Protein 3LH0 (pdb70)

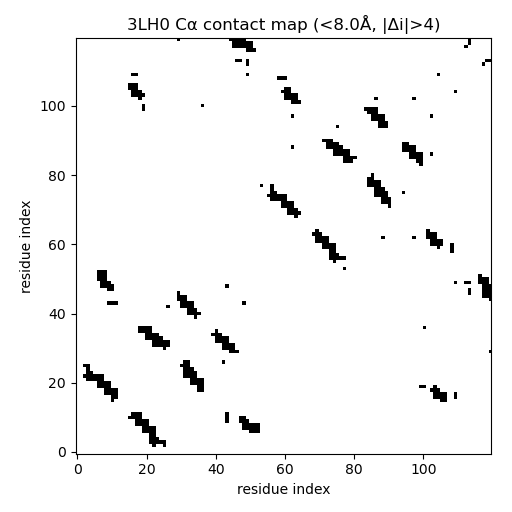Radius of gyration: 13.98 Å; Cα contacts (8 Å, |Δi|>4): 273; chains: 1; bounding box: 25×40×29 Å

CATH classification: 2.30.30.140 (+1 more: 2.30.30.30)

Sequence (120 aa):
NSFVGLRVVAKWSSNGYFYSGKITRDVGAGKYKLLFDDGYECDVLGKDILLCCDPIPLDTEVTALSEDEYFFSAGVVKGHRRKESGELYYSIEKEGQRKWYKRMMAVILSLEQGNRLREQYGLG

Organism: Homo sapiens (NCBI:txid9606)

Secondary structure (DSSP, 8-state):
---TT-EEEEE-TTT--EEEEEEEEEEETTEEEEEETTS-EEEEEGGGEE--SSPPTT-EEEEE-TTS-EEEEEEEEEEEETTEEEEEEEETTEEEEEEGGGEEB-HHHHHHTHHHHB--

Nearest PDB structures (foldseek):
  6my0-assembly2_B  TM=9.712E-01  e=1.715E-17  Homo sapiens
  4rg2-assembly1_B  TM=9.607E-01  e=1.629E-17  Homo sapiens
  5z78-assembly2_C  TM=9.741E-01  e=3.028E-17  Homo sapiens
  2mwo-assembly1_A  TM=9.123E-01  e=1.902E-17  Homo sapiens
  8u4u-assembly4_H  TM=9.576E-01  e=1.944E-16  Homo sapiens

GO terms:
  GO:0005515 protein binding (F, IPI)
  GO:0061649 ubiquitin-modified histone reader activity (F, IDA)
  GO:0035861 site of double-strand break (C, IDA)
  GO:0097680 double-strand break repair via classical nonhomologous end joining (P, IDA)
  GO:0140566 histone reader activity (F, IDA)
  GO:0003712 transcription coregulator activity (F, IMP)
  GO:0006974 DNA damage response (P, IDA)
  GO:0005634 nucleus (C, IDA)
  GO:0045830 positive regulation of isotype switching (P, IDA)
  GO:1990166 protein localization to site of double-strand break (P, IDA)
  GO:2000042 negative regulation of double-strand break repair via homologous recombination (P, IDA)
  GO:0051260 protein homooligomerization (P, IDA)
  GO:0006303 double-strand break repair via nonhomologous end joining (P, IDA)
  GO:0140005 histone H4K20me2 reader activity (F, IDA)
  GO:0005634 nucleus (C, EXP)
  GO:0005694 chromosome (C, EXP)
  GO:0045830 positive regulation of isotype switching (P, IMP)
  GO:0005654 nucleoplasm (C, IDA)
  GO:0005737 cytoplasm (C, IDA)
  GO:0002039 p53 binding (F, IPI)

B-factor: mean 28.02, std 11.78, range [9.35, 81.57]

Solvent-accessible surface area: 7448 Å² total

InterPro domains:
  IPR001357 BRCT domain [PS50172] (1724-1848)
  IPR001357 BRCT domain [PS50172] (1864-1964)
  IPR001357 BRCT domain [SM00292] (1661-1838)
  IPR001357 BRCT domain [SM00292] (1866-1954)
  IPR014722 Large ribosomal subunit protein uL2, domain 2 [G3DSA:2.30.30.30] (1539-1603)
  IPR015125 Tumour suppressor p53-binding protein-1, Tudor domain [PF09038] (1483-1604)
  IPR036420 BRCT domain superfamily [G3DSA:3.40.50.10190] (1724-1850)
  IPR036420 BRCT domain superfamily [G3DSA:3.40.50.10190] (1851-1969)
  IPR036420 BRCT domain superfamily [SSF52113] (1715-1865)
  IPR036420 BRCT domain superfamily [SSF52113] (1867-1971)
  IPR047249 TP53-binding protein 1-like, first BRCT domain [cd17745] (1728-1839)
  IPR047250 TP53-binding protein 1-like, second BRCT domain [cd17724] (1868-1954)
  IPR047252 TP53-binding protein 1-like [PTHR15321] (263-1972)

Foldseek 3Di:
DDQFQAWWWFADPPFLKTAIWTFHADPDDQKTWTQGPVGDIDIGGQLRIFRPVDDDAQAWWWFADPVGDIDIWGFHDWDDDPRFIKTWTHDPRDTDIDGRRGIIHHNVRSVVRRVVTTRD

Structure (mmCIF, N/CA/C/O backbone):
data_3LH0
#
_entry.id   3LH0
#
_cell.length_a   56.700
_cell.length_b   78.280
_cell.length_c   36.540
_cell.angle_alpha   90.00
_cell.angle_beta   122.18
_cell.angle_gamma   90.00
#
_symmetry.space_group_name_H-M   'C 1 2 1'
#
loop_
_entity.id
_entity.type
_entity.pdbx_description
1 polymer 'Tumor suppressor p53-binding protein 1'
2 polymer 'DIMETHYLATED p53 LYSINE 372 PEPTIDE'
3 non-polymer 'TRIETHYLENE GLYCOL'
4 non-polymer 'SULFATE ION'
5 water water
#
loop_
_atom_site.group_PDB
_atom_site.id
_atom_site.type_symbol
_atom_site.label_atom_id
_atom_site.label_alt_id
_atom_site.label_comp_id
_atom_site.label_asym_id
_atom_site.label_entity_id
_atom_site.label_seq_id
_atom_site.pdbx_PDB_ins_code
_atom_site.Cartn_x
_atom_site.Cartn_y
_atom_site.Cartn_z
_atom_site.occupancy
_atom_site.B_iso_or_equiv
_atom_site.auth_seq_id
_atom_site.auth_comp_id
_atom_site.auth_asym_id
_atom_site.auth_atom_id
_atom_site.pdbx_PDB_model_num
ATOM 1 N N . ASN A 1 6 ? 14.798 -16.640 26.228 1.00 56.43 1484 ASN A N 1
ATOM 2 C CA . ASN A 1 6 ? 13.516 -17.166 26.565 1.00 55.75 1484 ASN A CA 1
ATOM 3 C C . ASN A 1 6 ? 12.611 -16.340 25.676 1.00 60.25 1484 ASN A C 1
ATOM 4 O O . ASN A 1 6 ? 12.988 -15.800 24.686 1.00 57.55 1484 ASN A O 1
ATOM 9 N N . SER A 1 7 ? 11.419 -16.161 26.149 1.00 53.29 1485 SER A N 1
ATOM 10 C CA . SER A 1 7 ? 10.159 -16.229 25.377 1.00 49.61 1485 SER A CA 1
ATOM 11 C C . SER A 1 7 ? 9.762 -14.921 24.685 1.00 43.70 1485 SER A C 1
ATOM 12 O O . SER A 1 7 ? 10.031 -13.900 25.203 1.00 46.21 1485 SER A O 1
ATOM 15 N N . PHE A 1 8 ? 9.127 -14.984 23.514 1.00 46.94 1486 PHE A N 1
ATOM 16 C CA . PHE A 1 8 ? 8.848 -13.811 22.699 1.00 39.07 1486 PHE A CA 1
ATOM 17 C C . PHE A 1 8 ? 7.802 -12.842 23.242 1.00 29.37 1486 PHE A C 1
ATOM 18 O O . PHE A 1 8 ? 7.636 -11.768 22.733 1.00 24.98 1486 PHE A O 1
ATOM 26 N N . VAL A 1 9 ? 7.096 -13.242 24.266 1.00 34.10 1487 VAL A N 1
ATOM 27 C CA . VAL A 1 9 ? 6.034 -12.441 24.840 1.00 35.92 1487 VAL A CA 1
ATOM 28 C C . VAL A 1 9 ? 6.452 -11.090 25.460 1.00 32.11 1487 VAL A C 1
ATOM 29 O O . VAL A 1 9 ? 7.328 -11.030 26.231 1.00 31.60 1487 VAL A O 1
ATOM 33 N N . GLY A 1 10 ? 5.815 -10.007 25.066 1.00 28.02 1488 GLY A N 1
ATOM 34 C CA . GLY A 1 10 ? 6.206 -8.663 25.424 1.00 27.65 1488 GLY A CA 1
ATOM 35 C C . GLY A 1 10 ? 7.200 -7.976 24.535 1.00 29.88 1488 GLY A C 1
ATOM 36 O O . GLY A 1 10 ? 7.590 -6.864 24.741 1.00 28.42 1488 GLY A O 1
ATOM 37 N N . LEU A 1 11 ? 7.652 -8.646 23.508 1.00 23.16 1489 LEU A N 1
ATOM 38 C CA . LEU A 1 11 ? 8.586 -8.076 22.590 1.00 25.21 1489 LEU A CA 1
ATOM 39 C C . LEU A 1 11 ? 7.924 -7.109 21.610 1.00 24.40 1489 LEU A C 1
ATOM 40 O O . LEU A 1 11 ? 6.900 -7.376 21.066 1.00 19.28 1489 LEU A O 1
ATOM 45 N N . ARG A 1 12 ? 8.544 -5.963 21.356 1.00 22.11 1490 ARG A N 1
ATOM 46 C CA . ARG A 1 12 ? 7.974 -5.052 20.389 1.00 20.91 1490 ARG A CA 1
ATOM 47 C C . ARG A 1 12 ? 8.435 -5.437 18.998 1.00 25.57 1490 ARG A C 1
ATOM 48 O O . ARG A 1 12 ? 9.573 -5.758 18.805 1.00 22.48 1490 ARG A O 1
ATOM 56 N N . VAL A 1 13 ? 7.535 -5.405 18.042 1.00 16.74 1491 VAL A N 1
ATOM 57 C CA . VAL A 1 13 ? 7.809 -5.923 16.730 1.00 15.18 1491 VAL A CA 1
ATOM 58 C C . VAL A 1 13 ? 7.021 -5.152 15.652 1.00 18.70 1491 VAL A C 1
ATOM 59 O O . VAL A 1 13 ? 6.219 -4.353 15.959 1.00 17.35 1491 VAL A O 1
ATOM 63 N N . VAL A 1 14 ? 7.230 -5.458 14.397 1.00 16.75 1492 VAL A N 1
ATOM 64 C CA . VAL A 1 14 ? 6.451 -4.892 13.340 1.00 16.69 1492 VAL A CA 1
ATOM 65 C C . VAL A 1 14 ? 5.839 -6.076 12.616 1.00 21.67 1492 VAL A C 1
ATOM 66 O O . VAL A 1 14 ? 6.542 -6.893 12.156 1.00 20.23 1492 VAL A O 1
ATOM 70 N N . ALA A 1 15 ? 4.528 -6.194 12.597 1.00 14.29 1493 ALA A N 1
ATOM 71 C CA . ALA A 1 15 ? 3.866 -7.432 12.214 1.00 22.12 1493 ALA A CA 1
ATOM 72 C C . ALA A 1 15 ? 2.837 -7.252 11.086 1.00 19.76 1493 ALA A C 1
ATOM 73 O O . ALA A 1 15 ? 2.178 -6.271 11.033 1.00 16.37 1493 ALA A O 1
ATOM 75 N N . LYS A 1 16 ? 2.701 -8.227 10.211 1.00 15.79 1494 LYS A N 1
ATO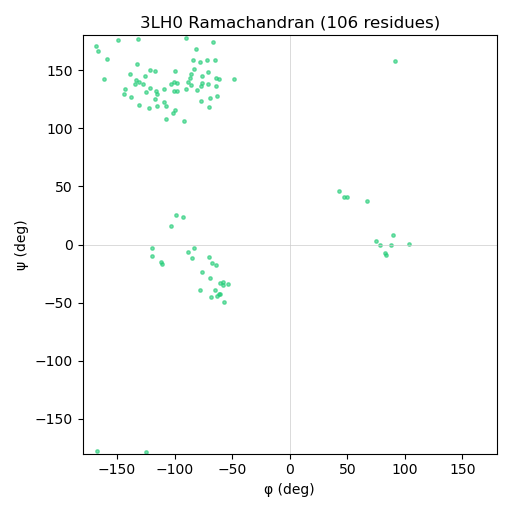M 76 C CA . LYS A 1 16 ? 1.841 -8.094 9.071 1.00 17.08 1494 LYS A CA 1
ATOM 77 C C . LYS A 1 16 ? 0.393 -8.121 9.481 1.00 23.42 1494 LYS A C 1
ATOM 78 O O . LYS A 1 16 ? -0.006 -8.912 10.312 1.00 20.37 1494 LYS A O 1
ATOM 84 N N . TRP A 1 17 ? -0.371 -7.246 8.877 1.00 16.05 1495 TRP A N 1
ATOM 85 C CA . TRP A 1 17 ? -1.805 -7.241 8.994 1.00 24.57 1495 TRP A CA 1
ATOM 86 C C . TRP A 1 17 ? -2.393 -7.859 7.747 1.00 25.64 1495 TRP A C 1
ATOM 87 O O . TRP A 1 17 ? -2.292 -7.332 6.696 1.00 22.07 1495 TRP A O 1
ATOM 98 N N . SER A 1 18 ? -2.999 -8.996 7.926 1.00 19.33 1496 SER A N 1
ATOM 99 C CA . SER A 1 18 ? -3.319 -9.832 6.828 1.00 33.06 1496 SER A CA 1
ATOM 100 C C . SER A 1 18 ? -4.197 -9.287 5.707 1.00 26.22 1496 SER A C 1
ATOM 101 O O . SER A 1 18 ? -3.998 -9.612 4.595 1.00 24.56 1496 SER A O 1
ATOM 104 N N . SER A 1 19 ? -5.145 -8.451 6.023 1.00 31.82 1497 SER A N 1
ATOM 105 C CA . SER A 1 19 ? -6.081 -7.991 5.018 1.00 29.76 1497 SER A CA 1
ATOM 106 C C . SER A 1 19 ? -5.449 -7.080 3.992 1.00 33.57 1497 SER A C 1
ATOM 107 O O . SER A 1 19 ? -5.911 -6.976 2.876 1.00 23.80 1497 SER A O 1
ATOM 110 N N . ASN A 1 20 ? -4.418 -6.361 4.397 1.00 22.85 1498 ASN A N 1
ATOM 111 C CA . ASN A 1 20 ? -3.862 -5.352 3.550 1.00 21.59 1498 ASN A CA 1
ATOM 112 C C . ASN A 1 20 ? -2.394 -5.515 3.148 1.00 21.56 1498 ASN A C 1
ATOM 113 O O . ASN A 1 20 ? -1.930 -4.837 2.309 1.00 22.60 1498 ASN A O 1
ATOM 118 N N . GLY A 1 21 ? -1.710 -6.460 3.768 1.00 19.72 1499 GLY A N 1
ATOM 119 C CA . GLY A 1 21 ? -0.343 -6.787 3.446 1.00 20.04 1499 GLY A CA 1
ATOM 120 C C . GLY A 1 21 ? 0.725 -5.920 4.101 1.00 27.91 1499 GLY A C 1
ATOM 121 O O . GLY A 1 21 ? 1.881 -6.216 3.988 1.00 19.97 1499 GLY A O 1
ATOM 122 N N . TYR A 1 22 ? 0.339 -4.848 4.757 1.00 15.00 1500 TYR A N 1
ATOM 123 C CA . TYR A 1 22 ? 1.270 -3.961 5.423 1.00 13.22 1500 TYR A CA 1
ATOM 124 C C . TYR A 1 22 ? 1.678 -4.436 6.850 1.00 15.65 1500 TYR A C 1
ATOM 125 O O . TYR A 1 22 ? 0.911 -5.065 7.523 1.00 16.73 1500 TYR A O 1
ATOM 134 N N . PHE A 1 23 ? 2.873 -4.079 7.283 1.00 12.14 1501 PHE A N 1
ATOM 135 C CA . PHE A 1 23 ? 3.352 -4.352 8.621 1.00 12.86 1501 PHE A CA 1
ATOM 136 C C . PHE A 1 23 ? 3.196 -3.142 9.583 1.00 16.15 1501 PHE A C 1
ATOM 137 O O . PHE A 1 23 ? 3.580 -2.054 9.250 1.00 12.48 1501 PHE A O 1
ATOM 145 N N . TYR A 1 24 ? 2.656 -3.379 10.764 1.00 14.78 1502 TYR A N 1
ATOM 146 C CA . TYR A 1 24 ? 2.408 -2.365 11.778 1.00 20.09 1502 TYR A CA 1
ATOM 147 C C . TYR A 1 24 ? 3.101 -2.624 13.113 1.00 18.65 1502 TYR A C 1
ATOM 148 O O . TYR A 1 24 ? 3.308 -3.734 13.471 1.00 12.82 1502 TYR A O 1
ATOM 157 N N . SER A 1 25 ? 3.439 -1.565 13.827 1.00 17.48 1503 SER A N 1
ATOM 158 C CA . SER A 1 25 ? 3.992 -1.677 15.160 1.00 18.50 1503 SER A CA 1
ATOM 159 C C . SER A 1 25 ? 2.999 -2.291 16.170 1.00 18.90 1503 SER A C 1
ATOM 160 O O . SER A 1 25 ? 1.858 -1.955 16.201 1.00 20.19 1503 SER A O 1
ATOM 163 N N . GLY A 1 26 ? 3.509 -3.203 16.985 1.00 19.70 1504 GLY A N 1
ATOM 164 C CA . GLY A 1 26 ? 2.725 -3.946 17.936 1.00 16.60 1504 GLY A CA 1
ATOM 165 C C . GLY A 1 26 ? 3.543 -4.708 18.948 1.00 20.43 1504 GLY A C 1
ATOM 166 O O . GLY A 1 26 ? 4.709 -4.591 18.928 1.00 16.84 1504 GLY A O 1
ATOM 167 N N . LYS A 1 27 ? 2.903 -5.461 19.829 1.00 21.38 1505 LYS A N 1
ATOM 168 C CA . LYS A 1 27 ? 3.602 -6.319 20.758 1.00 20.18 1505 LYS A CA 1
ATOM 169 C C . LYS A 1 27 ? 3.058 -7.737 20.783 1.00 23.83 1505 LYS A C 1
ATOM 170 O O . LYS A 1 27 ? 1.883 -7.935 20.737 1.00 18.12 1505 LYS A O 1
ATOM 176 N N . ILE A 1 28 ? 3.934 -8.716 20.874 1.00 24.33 1506 ILE A N 1
ATOM 177 C CA . ILE A 1 28 ? 3.508 -10.091 21.075 1.00 18.58 1506 ILE A CA 1
ATOM 178 C C . ILE A 1 28 ? 2.928 -10.258 22.499 1.00 21.74 1506 ILE A C 1
ATOM 179 O O . ILE A 1 28 ? 3.546 -9.902 23.474 1.00 25.28 1506 ILE A O 1
ATOM 184 N N . THR A 1 29 ? 1.732 -10.774 22.583 1.00 20.04 1507 THR A N 1
ATOM 185 C CA . THR A 1 29 ? 1.087 -10.949 23.857 1.00 28.77 1507 THR A CA 1
ATOM 186 C C . THR A 1 29 ? 0.934 -12.397 24.254 1.00 28.91 1507 THR A C 1
ATOM 187 O O . THR A 1 29 ? 0.709 -12.696 25.383 1.00 27.25 1507 THR A O 1
ATOM 191 N N . ARG A 1 30 ? 1.073 -13.306 23.309 1.00 32.05 1508 ARG A N 1
ATOM 192 C CA . ARG A 1 30 ? 0.918 -14.727 23.557 1.00 24.45 1508 ARG A CA 1
ATOM 193 C C . ARG A 1 30 ? 1.536 -15.571 22.489 1.00 25.47 1508 ARG A C 1
ATOM 194 O O . ARG A 1 30 ? 1.503 -15.236 21.372 1.00 24.80 1508 ARG A O 1
ATOM 202 N N . ASP A 1 31 ? 2.122 -16.674 22.880 1.00 28.13 1509 ASP A N 1
ATOM 203 C CA . ASP A 1 31 ? 2.592 -17.655 21.953 1.00 31.95 1509 ASP A CA 1
ATOM 204 C C . ASP A 1 31 ? 1.452 -18.623 21.778 1.00 29.58 1509 ASP A C 1
ATOM 205 O O . ASP A 1 31 ? 1.156 -19.402 22.683 1.00 32.69 1509 ASP A O 1
ATOM 210 N N . VAL A 1 32 ? 0.798 -18.570 20.653 1.00 23.23 1510 VAL A N 1
ATOM 211 C CA . VAL A 1 32 ? -0.372 -19.353 20.426 1.00 21.98 1510 VAL A CA 1
ATOM 212 C C . VAL A 1 32 ? -0.020 -20.797 19.977 1.00 25.70 1510 VAL A C 1
ATOM 213 O O . VAL A 1 32 ? -0.892 -21.592 19.796 1.00 21.43 1510 VAL A O 1
ATOM 217 N N . GLY A 1 33 ? 1.267 -21.080 19.812 1.00 23.30 1511 GLY A N 1
ATOM 218 C CA . GLY A 1 33 ? 1.753 -22.375 19.376 1.00 20.88 1511 GLY A CA 1
ATOM 219 C C . GLY A 1 33 ? 1.963 -22.641 17.903 1.00 26.05 1511 GLY A C 1
ATOM 220 O O . GLY A 1 33 ? 1.382 -22.026 17.066 1.00 22.28 1511 GLY A O 1
ATOM 221 N N . ALA A 1 34 ? 2.801 -23.606 17.591 1.00 20.40 1512 ALA A N 1
ATOM 222 C CA . ALA A 1 34 ? 3.061 -24.000 16.232 1.00 21.17 1512 ALA A CA 1
ATOM 223 C C . ALA A 1 34 ? 3.388 -22.859 15.290 1.00 27.43 1512 ALA A C 1
ATOM 224 O O . ALA A 1 34 ? 2.953 -22.856 14.186 1.00 25.14 1512 ALA A O 1
ATOM 226 N N . GLY A 1 35 ? 4.162 -21.920 15.752 1.00 24.37 1513 GLY A N 1
ATOM 227 C CA . GLY A 1 35 ? 4.581 -20.843 14.896 1.00 36.47 1513 GLY A CA 1
ATOM 228 C C . GLY A 1 35 ? 3.673 -19.642 14.880 1.00 26.71 1513 GLY A C 1
ATOM 229 O O . GLY A 1 35 ? 3.870 -18.760 14.143 1.00 28.03 1513 GLY A O 1
ATOM 230 N N . LYS A 1 36 ? 2.702 -19.599 15.738 1.00 28.95 1514 LYS A N 1
ATOM 231 C CA . LYS A 1 36 ? 1.734 -18.536 15.776 1.00 26.35 1514 LYS A CA 1
ATOM 232 C C . LYS A 1 36 ? 1.747 -17.737 17.033 1.00 27.78 1514 LYS A C 1
ATOM 233 O O . LYS A 1 36 ? 1.990 -18.264 18.057 1.00 25.50 1514 LYS A O 1
ATOM 239 N N . TYR A 1 37 ? 1.405 -16.464 16.947 1.00 23.85 1515 TYR A N 1
ATOM 240 C CA . TYR A 1 37 ? 1.583 -15.514 18.022 1.00 23.72 1515 TYR A CA 1
ATOM 241 C C . TYR A 1 37 ? 0.435 -14.543 18.065 1.00 27.19 1515 TYR A C 1
ATOM 242 O O . TYR A 1 37 ? 0.085 -14.053 17.034 1.00 35.10 1515 TYR A O 1
ATOM 251 N N . LYS A 1 38 ? -0.135 -14.255 19.226 1.00 21.84 1516 LYS A N 1
ATOM 252 C CA . LYS A 1 38 ? -1.150 -13.206 19.377 1.00 22.08 1516 LYS A CA 1
ATOM 253 C C . LYS A 1 38 ? -0.503 -11.832 19.466 1.00 20.16 1516 LYS A C 1
ATOM 254 O O . LYS A 1 38 ? 0.438 -11.646 20.163 1.00 19.26 1516 LYS A O 1
ATOM 260 N N . LEU A 1 39 ? -1.036 -10.902 18.704 1.00 23.96 1517 LEU A N 1
ATOM 261 C CA . LEU A 1 39 ? -0.441 -9.594 18.621 1.00 25.68 1517 LEU A CA 1
ATOM 262 C C . LEU A 1 39 ? -1.399 -8.494 19.038 1.00 26.48 1517 LEU A C 1
ATOM 263 O O . LEU A 1 39 ? -2.512 -8.448 18.615 1.00 25.08 1517 LEU A O 1
ATOM 268 N N . LEU A 1 40 ? -0.920 -7.577 19.837 1.00 23.03 1518 LEU A N 1
ATOM 269 C CA . LEU A 1 40 ? -1.674 -6.394 20.133 1.00 22.78 1518 LEU A CA 1
ATOM 270 C C . LEU A 1 40 ? -0.996 -5.252 19.404 1.00 25.16 1518 LEU A C 1
ATOM 271 O O . LEU A 1 40 ? 0.087 -4.879 19.706 1.00 20.76 1518 LEU A O 1
ATOM 276 N N . PHE A 1 41 ? -1.628 -4.759 18.360 1.00 20.33 1519 PHE A N 1
ATOM 277 C CA . PHE A 1 41 ? -1.061 -3.662 17.658 1.00 22.88 1519 PHE A CA 1
ATOM 278 C C . PHE A 1 41 ? -1.162 -2.390 18.481 1.00 26.04 1519 PHE A C 1
ATOM 279 O O . PHE A 1 41 ? -1.997 -2.297 19.367 1.00 24.36 1519 PHE A O 1
ATOM 287 N N . ASP A 1 42 ? -0.338 -1.408 18.185 1.00 19.40 1520 ASP A N 1
ATOM 288 C CA . ASP A 1 42 ? -0.314 -0.187 18.948 1.00 19.09 1520 ASP A CA 1
ATOM 289 C C . ASP A 1 42 ? -1.623 0.582 18.841 1.00 24.86 1520 ASP A C 1
ATOM 290 O O . ASP A 1 42 ? -1.872 1.409 19.673 1.00 27.95 1520 ASP A O 1
ATOM 295 N N . ASP A 1 43 ? -2.458 0.290 17.843 1.00 26.16 1521 ASP A N 1
ATOM 296 C CA . ASP A 1 43 ? -3.798 0.904 17.752 1.00 32.91 1521 ASP A CA 1
ATOM 297 C C . ASP A 1 43 ? -4.867 0.197 18.564 1.00 40.08 1521 ASP A C 1
ATOM 298 O O . ASP A 1 43 ? -5.970 0.680 18.752 1.00 33.57 1521 ASP A O 1
ATOM 303 N N . GLY A 1 44 ? -4.510 -0.972 19.022 1.00 32.03 1522 GLY A N 1
ATOM 304 C CA . GLY A 1 44 ? -5.342 -1.710 19.922 1.00 35.18 1522 GLY A CA 1
ATOM 305 C C . GLY A 1 44 ? -6.062 -2.844 19.267 1.00 30.00 1522 GLY A C 1
ATOM 306 O O . GLY A 1 44 ? -6.808 -3.514 19.880 1.00 31.62 1522 GLY A O 1
ATOM 307 N N . TYR A 1 45 ? -5.832 -3.021 17.975 1.00 30.27 1523 TYR A N 1
ATOM 308 C CA . TYR A 1 45 ? -6.319 -4.168 17.265 1.00 28.52 1523 TYR A CA 1
ATOM 309 C C . TYR A 1 45 ? -5.554 -5.442 17.689 1.00 31.67 1523 TYR A C 1
ATOM 310 O O . TYR A 1 45 ? -4.408 -5.399 17.968 1.00 25.11 1523 TYR A O 1
ATOM 319 N N . GLU A 1 46 ? -6.189 -6.571 17.667 1.00 36.83 1524 GLU A N 1
ATOM 320 C CA . GLU A 1 46 ? -5.455 -7.789 17.897 1.00 38.99 1524 GLU A CA 1
ATOM 321 C C . GLU A 1 46 ? -5.791 -8.800 16.892 1.00 40.92 1524 GLU A C 1
ATOM 322 O O . GLU A 1 46 ? -6.840 -8.816 16.349 1.00 44.72 1524 GLU A O 1
ATOM 328 N N . CYS A 1 47 ? -4.866 -9.705 16.697 1.00 30.35 1525 CYS A N 1
ATOM 329 C CA . CYS A 1 47 ? -5.085 -10.872 15.908 1.00 43.28 1525 CYS A CA 1
ATOM 330 C C . CYS A 1 47 ? -3.939 -11.835 16.125 1.00 39.26 1525 CYS A C 1
ATOM 331 O O . CYS A 1 47 ? -2.975 -11.496 16.759 1.00 31.59 1525 CYS A O 1
ATOM 334 N N . ASP A 1 48 ? -4.071 -13.032 15.625 1.00 35.18 1526 ASP A N 1
ATOM 335 C CA . ASP A 1 48 ? -2.988 -13.981 15.582 1.00 30.68 1526 ASP A CA 1
ATOM 336 C C . ASP A 1 48 ? -2.196 -13.794 14.274 1.00 32.75 1526 ASP A C 1
ATOM 337 O O . ASP A 1 48 ? -2.751 -13.569 13.232 1.00 31.13 1526 ASP A O 1
ATOM 342 N N . VAL A 1 49 ? -0.889 -13.893 14.351 1.00 24.04 1527 VAL A N 1
ATOM 343 C CA . VAL A 1 49 ? -0.030 -13.672 13.234 1.00 20.46 1527 VAL A CA 1
ATOM 344 C C . VAL A 1 49 ? 1.010 -14.793 13.189 1.00 21.59 1527 VAL A C 1
ATOM 345 O O . VAL A 1 49 ? 1.530 -15.154 14.177 1.00 20.39 1527 VAL A O 1
ATOM 349 N N . LEU A 1 50 ? 1.320 -15.316 12.039 1.00 21.08 1528 LEU A N 1
ATOM 350 C CA . LEU A 1 50 ? 2.400 -16.264 11.916 1.00 18.01 1528 LEU A CA 1
ATOM 351 C C . LEU A 1 50 ? 3.743 -15.641 12.264 1.00 21.24 1528 LEU A C 1
ATOM 352 O O . LEU A 1 50 ? 3.991 -14.544 11.908 1.00 18.13 1528 LEU A O 1
ATOM 357 N N . GLY A 1 51 ? 4.615 -16.384 12.902 1.00 26.18 1529 GLY A N 1
ATOM 358 C CA . GLY A 1 51 ? 5.928 -15.893 13.200 1.00 25.09 1529 GLY A CA 1
ATOM 359 C C . GLY A 1 51 ? 6.641 -15.375 11.980 1.00 27.38 1529 GLY A C 1
ATOM 360 O O . GLY A 1 51 ? 7.350 -14.454 12.057 1.00 24.95 1529 GLY A O 1
ATOM 361 N N . LYS A 1 52 ? 6.403 -15.983 10.835 1.00 27.48 1530 LYS A N 1
ATOM 362 C CA . LYS A 1 52 ? 7.046 -15.566 9.604 1.00 30.06 1530 LYS A CA 1
ATOM 363 C C . LYS A 1 52 ? 6.614 -14.193 9.101 1.00 24.34 1530 LYS A C 1
ATOM 364 O O . LYS A 1 52 ? 7.252 -13.644 8.278 1.00 26.85 1530 LYS A O 1
ATOM 370 N N . ASP A 1 53 ? 5.526 -13.673 9.593 1.00 25.73 1531 ASP A N 1
ATOM 371 C CA . ASP A 1 53 ? 5.077 -12.344 9.232 1.00 21.10 1531 ASP A CA 1
ATOM 372 C C . ASP A 1 53 ? 5.356 -11.302 10.320 1.00 23.40 1531 ASP A C 1
ATOM 373 O O . ASP A 1 53 ? 4.847 -10.230 10.288 1.00 19.86 1531 ASP A O 1
ATOM 378 N N . ILE A 1 54 ? 6.223 -11.639 11.248 1.00 20.71 1532 ILE A N 1
ATOM 379 C CA . ILE A 1 54 ? 6.555 -10.802 12.370 1.00 20.41 1532 ILE A CA 1
ATOM 380 C C . ILE A 1 54 ? 8.009 -10.412 12.320 1.00 21.31 1532 ILE A C 1
ATOM 381 O O . ILE A 1 54 ? 8.829 -11.244 12.294 1.00 20.83 1532 ILE A O 1
ATOM 386 N N . LEU A 1 55 ? 8.302 -9.134 12.360 1.00 19.57 1533 LEU A N 1
ATOM 387 C CA . LEU A 1 55 ? 9.644 -8.636 12.193 1.00 19.17 1533 LEU A CA 1
ATOM 388 C C . LEU A 1 55 ? 10.137 -8.112 13.502 1.00 19.32 1533 LEU A C 1
ATOM 389 O O . LEU A 1 55 ? 9.540 -7.262 14.075 1.00 15.92 1533 LEU A O 1
ATOM 394 N N . LEU A 1 56 ? 11.228 -8.665 13.933 1.00 19.87 1534 LEU A N 1
ATOM 395 C CA . LEU A 1 56 ? 11.814 -8.318 15.187 1.00 19.38 1534 LEU A CA 1
ATOM 396 C C . LEU A 1 56 ? 12.647 -7.042 15.128 1.00 24.78 1534 LEU A C 1
ATOM 397 O O . LEU A 1 56 ? 13.796 -7.046 15.463 1.00 37.87 1534 LEU A O 1
ATOM 402 N N A CYS A 1 57 ? 12.072 -5.947 14.680 0.64 25.81 1535 CYS A N 1
ATOM 403 N N B CYS A 1 57 ? 11.995 -5.960 14.713 0.36 25.73 1535 CYS A N 1
ATOM 404 C CA A CYS A 1 57 ? 12.783 -4.701 14.621 0.64 22.24 1535 CYS A CA 1
ATOM 405 C CA B CYS A 1 57 ? 12.609 -4.643 14.555 0.36 22.30 1535 CYS A CA 1
ATOM 406 C C A CYS A 1 57 ? 12.115 -3.556 15.360 0.64 21.47 1535 CYS A C 1
ATOM 407 C C B CYS A 1 57 ? 11.970 -3.609 15.474 0.36 21.53 1535 CYS A C 1
ATOM 408 O O A CYS A 1 57 ? 11.114 -3.041 14.915 0.64 21.60 1535 CYS A O 1
ATOM 409 O O B CYS A 1 57 ? 10.835 -3.187 15.253 0.36 21.95 1535 CYS A O 1
ATOM 414 N N . ASP A 1 58 ? 12.745 -3.150 16.451 1.00 18.63 1536 ASP A N 1
ATOM 415 C CA . ASP A 1 58 ? 12.345 -2.025 17.254 1.00 21.53 1536 ASP A CA 1
ATOM 416 C C . ASP A 1 58 ? 13.612 -1.284 17.588 1.00 22.33 1536 ASP A C 1
ATOM 417 O O . ASP A 1 58 ? 14.333 -1.719 18.404 1.00 20.75 1536 ASP A O 1
ATOM 422 N N . PRO A 1 59 ? 13.945 -0.237 16.840 1.00 20.91 1537 PRO A N 1
ATOM 423 C CA . PRO A 1 59 ? 13.084 0.380 15.848 1.00 19.13 1537 PRO A CA 1
ATOM 424 C C . PRO A 1 59 ? 13.244 -0.221 14.455 1.00 18.69 1537 PRO A C 1
ATOM 425 O O . PRO A 1 59 ? 14.076 -1.030 14.296 1.00 19.47 1537 PRO A O 1
ATOM 429 N N . ILE A 1 60 ? 12.482 0.229 13.488 1.00 18.02 1538 ILE A N 1
ATOM 430 C CA . ILE A 1 60 ? 12.740 -0.096 12.109 1.00 14.55 1538 ILE A CA 1
ATOM 431 C C . ILE A 1 60 ? 14.138 0.446 11.725 1.00 18.27 1538 ILE A C 1
ATOM 432 O O . ILE A 1 60 ? 14.507 1.477 12.164 1.00 16.13 1538 ILE A O 1
ATOM 437 N N . PRO A 1 61 ? 14.894 -0.264 10.913 1.00 17.17 1539 PRO A N 1
ATOM 438 C CA . PRO A 1 61 ? 16.314 0.030 10.763 1.00 19.71 1539 PRO A CA 1
ATOM 439 C C . PRO A 1 61 ? 16.712 1.247 9.925 1.00 19.71 1539 PRO A C 1
ATOM 440 O O . PRO A 1 61 ? 16.066 1.542 8.953 1.00 17.67 1539 PRO A O 1
ATOM 444 N N . LEU A 1 62 ? 17.784 1.917 10.320 1.00 16.61 1540 LEU A N 1
ATOM 445 C CA . LEU A 1 62 ? 18.352 2.966 9.509 1.00 18.87 1540 LEU A CA 1
ATOM 446 C C . LEU A 1 62 ? 18.534 2.508 8.055 1.00 18.38 1540 LEU A C 1
ATOM 447 O O . LEU A 1 62 ? 18.853 1.405 7.815 1.00 17.44 1540 LEU A O 1
ATOM 452 N N . ASP A 1 63 ? 18.296 3.390 7.133 1.00 18.72 1541 ASP A N 1
ATOM 453 C CA . ASP A 1 63 ? 18.479 3.109 5.720 1.00 19.79 1541 ASP A CA 1
ATOM 454 C C . ASP A 1 63 ? 17.422 2.219 5.066 1.00 24.24 1541 ASP A C 1
ATOM 455 O O . ASP A 1 63 ? 17.540 1.888 3.929 1.00 31.44 1541 ASP A O 1
ATOM 460 N N . THR A 1 64 ? 16.408 1.825 5.814 1.00 22.20 1542 THR A N 1
ATOM 461 C CA . THR A 1 64 ? 15.246 1.056 5.348 1.00 22.56 1542 THR A CA 1
ATOM 462 C C . THR A 1 64 ? 14.257 1.945 4.575 1.00 21.25 1542 THR A C 1
ATOM 463 O O . THR A 1 64 ? 14.012 3.051 4.951 1.00 16.26 1542 THR A O 1
ATOM 467 N N . GLU A 1 65 ? 13.695 1.447 3.483 1.00 19.62 1543 GLU A N 1
ATOM 468 C CA . GLU A 1 65 ? 12.568 2.097 2.844 1.00 22.11 1543 GLU A CA 1
ATOM 469 C C . GLU A 1 65 ? 11.272 1.808 3.638 1.00 17.52 1543 GLU A C 1
ATOM 470 O O . GLU A 1 65 ? 10.940 0.683 3.846 1.00 15.81 1543 GLU A O 1
ATOM 476 N N . VAL A 1 66 ? 10.593 2.834 4.051 1.00 14.91 1544 VAL A N 1
ATOM 477 C CA . VAL A 1 66 ? 9.344 2.698 4.767 1.00 16.44 1544 VAL A CA 1
ATOM 478 C C . VAL A 1 66 ? 8.169 3.468 4.113 1.00 16.03 1544 VAL A C 1
ATOM 479 O O . VAL A 1 66 ? 8.364 4.137 3.159 1.00 17.82 1544 VAL A O 1
ATOM 483 N N . THR A 1 67 ? 7.013 3.410 4.740 1.00 9.77 1545 THR A N 1
ATOM 484 C CA . THR A 1 67 ? 5.856 4.160 4.328 1.00 12.46 1545 THR A CA 1
ATOM 485 C C . THR A 1 67 ? 5.486 5.171 5.412 1.00 16.71 1545 THR A C 1
ATOM 486 O O . THR A 1 67 ? 5.230 4.795 6.544 1.00 15.07 1545 THR A O 1
ATOM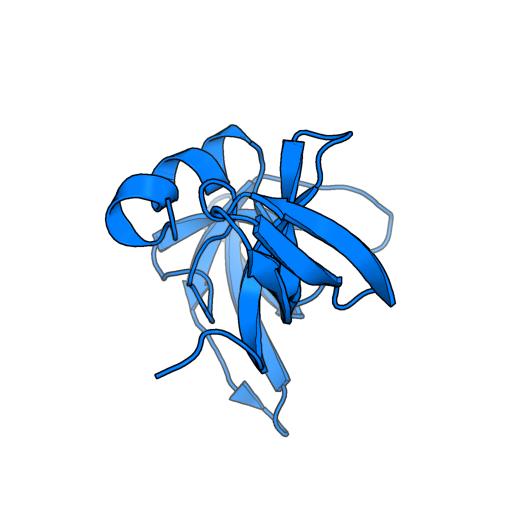 490 N N . ALA A 1 68 ? 5.508 6.431 5.058 1.00 12.35 1546 ALA A N 1
ATOM 491 C CA . ALA A 1 68 ? 5.200 7.512 6.012 1.00 18.16 1546 ALA A CA 1
ATOM 492 C C . ALA A 1 68 ? 3.774 8.016 5.915 1.00 19.94 1546 ALA A C 1
ATOM 493 O O . ALA A 1 68 ? 3.288 8.167 4.847 1.00 15.08 1546 ALA A O 1
ATOM 495 N N . LEU A 1 69 ? 3.137 8.284 7.050 1.00 18.21 1547 LEU A N 1
ATOM 496 C CA . LEU A 1 69 ? 1.768 8.700 7.087 1.00 18.30 1547 LEU A CA 1
ATOM 497 C C . LEU A 1 69 ? 1.575 10.177 7.439 1.00 25.22 1547 LEU A C 1
ATOM 498 O O . LEU A 1 69 ? 1.971 10.590 8.479 1.00 18.78 1547 LEU A O 1
ATOM 503 N N . SER A 1 70 ? 0.978 10.935 6.551 1.00 18.58 1548 SER A N 1
ATOM 504 C CA . SER A 1 70 ? 0.592 12.281 6.887 1.00 25.21 1548 SER A CA 1
ATOM 505 C C . SER A 1 70 ? -0.743 12.364 7.659 1.00 22.61 1548 SER A C 1
ATOM 506 O O . SER A 1 70 ? -1.462 11.424 7.751 1.00 24.83 1548 SER A O 1
ATOM 509 N N . GLU A 1 71 ? -1.033 13.517 8.209 1.00 30.66 1549 GLU A N 1
ATOM 510 C CA . GLU A 1 71 ? -2.205 13.596 9.040 1.00 32.20 1549 GLU A CA 1
ATOM 511 C C . GLU A 1 71 ? -3.512 13.638 8.278 1.00 33.10 1549 GLU A C 1
ATOM 512 O O . GLU A 1 71 ? -4.506 13.205 8.789 1.00 34.63 1549 GLU A O 1
ATOM 518 N N . ASP A 1 72 ? -3.479 14.070 7.040 1.00 21.32 1550 ASP A N 1
ATOM 519 C CA . ASP A 1 72 ? -4.686 14.108 6.234 1.00 27.65 1550 ASP A CA 1
ATOM 520 C C . ASP A 1 72 ? -4.863 12.806 5.390 1.00 29.86 1550 ASP A C 1
ATOM 521 O O . ASP A 1 72 ? -5.493 12.793 4.357 1.00 29.15 1550 ASP A O 1
ATOM 526 N N . GLU A 1 73 ? -4.258 11.736 5.852 1.00 24.12 1551 GLU A N 1
ATOM 527 C CA . GLU A 1 73 ? -4.361 10.419 5.271 1.00 31.51 1551 GLU A CA 1
ATOM 528 C C . GLU A 1 73 ? -3.718 10.260 3.882 1.00 30.23 1551 GLU A C 1
ATOM 529 O O . GLU A 1 73 ? -4.198 9.546 3.026 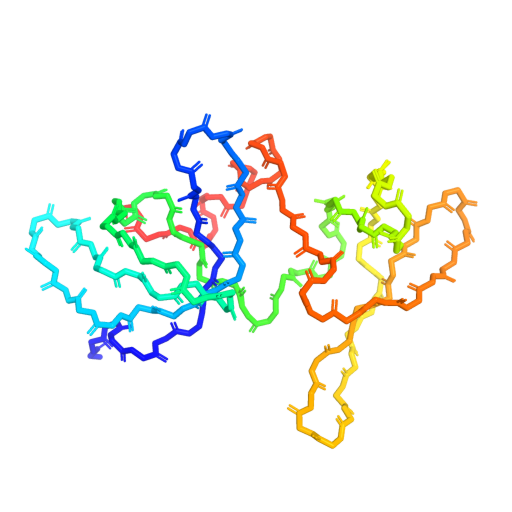1.00 30.87 1551 GLU A O 1
ATOM 535 N N . TYR A 1 74 ? -2.609 10.909 3.674 1.00 21.23 1552 TYR A N 1
ATOM 536 C CA . TYR A 1 74 ? -1.800 10.645 2.515 1.00 22.83 1552 TYR A CA 1
ATOM 537 C C . TYR A 1 74 ? -0.667 9.748 2.952 1.00 19.26 1552 TYR A C 1
ATOM 538 O O . TYR A 1 74 ? -0.348 9.721 4.108 1.00 23.67 1552 TYR A O 1
ATOM 547 N N A PHE A 1 75 ? -0.063 9.052 2.036 0.58 14.91 1553 PHE A N 1
ATOM 548 N N B PHE A 1 75 ? -0.087 9.021 2.003 0.42 14.97 1553 PHE A N 1
ATOM 549 C CA A PHE A 1 75 ? 1.137 8.350 2.343 0.58 16.09 1553 PHE A CA 1
ATOM 550 C CA B PHE A 1 75 ? 1.051 8.128 2.245 0.42 15.90 1553 PHE A CA 1
ATOM 551 C C A PHE A 1 75 ? 2.159 8.345 1.223 0.58 18.38 1553 PHE A C 1
ATOM 552 C C B PHE A 1 75 ? 2.163 8.399 1.232 0.42 18.41 1553 PHE A C 1
ATOM 553 O O A PHE A 1 75 ? 1.846 8.731 0.117 0.58 16.07 1553 PHE A O 1
ATOM 554 O O B PHE A 1 75 ? 1.912 8.970 0.165 0.42 16.28 1553 PHE A O 1
ATOM 569 N N . SER A 1 76 ? 3.383 8.004 1.559 1.00 12.87 1554 SER A N 1
ATOM 570 C CA . SER A 1 76 ? 4.486 8.089 0.636 1.00 16.26 1554 SER A CA 1
ATOM 571 C C . SER A 1 76 ? 5.635 7.198 1.112 1.00 18.38 1554 SER A C 1
ATOM 572 O O . SER A 1 76 ? 5.672 6.883 2.256 1.00 17.64 1554 SER A O 1
ATOM 575 N N . ALA A 1 77 ? 6.526 6.817 0.251 1.00 13.51 1555 ALA A N 1
ATOM 576 C CA . ALA A 1 77 ? 7.707 6.133 0.662 1.00 13.53 1555 ALA A CA 1
ATOM 577 C C . ALA A 1 77 ? 8.763 7.137 1.103 1.00 15.86 1555 ALA A C 1
ATOM 578 O O . ALA A 1 77 ? 8.721 8.267 0.748 1.00 18.92 1555 ALA A O 1
ATOM 580 N N . GLY A 1 78 ? 9.700 6.670 1.890 1.00 18.96 1556 GLY A N 1
ATOM 581 C CA . GLY A 1 78 ? 10.776 7.465 2.420 1.00 13.18 1556 GLY A CA 1
ATOM 582 C C . GLY A 1 78 ? 11.840 6.539 2.999 1.00 17.55 1556 GLY A C 1
ATOM 583 O O . GLY A 1 78 ? 11.602 5.383 3.143 1.00 13.81 1556 GLY A O 1
ATOM 584 N N . VAL A 1 79 ? 13.021 7.049 3.296 1.00 17.38 1557 VAL A N 1
ATOM 585 C CA . VAL A 1 79 ? 14.116 6.275 3.823 1.00 18.04 1557 VAL A CA 1
ATOM 586 C C . VAL A 1 79 ? 14.472 6.750 5.233 1.00 14.27 1557 VAL A C 1
ATOM 587 O O . VAL A 1 79 ? 14.608 7.885 5.447 1.00 12.33 1557 VAL A O 1
ATOM 591 N N . VAL A 1 80 ? 14.614 5.834 6.161 1.00 12.94 1558 VAL A N 1
ATOM 592 C CA . VAL A 1 80 ? 14.923 6.153 7.536 1.00 15.87 1558 VAL A CA 1
ATOM 593 C C . VAL A 1 80 ? 16.327 6.655 7.638 1.00 18.83 1558 VAL A C 1
ATOM 594 O O . VAL A 1 80 ? 17.217 5.951 7.294 1.00 16.49 1558 VAL A O 1
ATOM 598 N N . LYS A 1 81 ? 16.499 7.875 8.076 1.00 16.68 1559 LYS A N 1
ATOM 599 C CA . LYS A 1 81 ? 17.830 8.462 8.205 1.00 16.99 1559 LYS A CA 1
ATOM 600 C C . LYS A 1 81 ? 18.237 8.690 9.672 1.00 19.32 1559 LYS A C 1
ATOM 601 O O . LYS A 1 81 ? 19.349 8.910 9.918 1.00 18.03 1559 LYS A O 1
ATOM 607 N N . GLY A 1 82 ? 17.313 8.633 10.594 1.00 16.61 1560 GLY A N 1
ATOM 608 C CA . GLY A 1 82 ? 17.576 8.793 12.012 1.00 17.44 1560 GLY A CA 1
ATOM 609 C C . GLY A 1 82 ? 16.523 8.204 12.949 1.00 14.68 1560 GLY A C 1
ATOM 610 O O . GLY A 1 82 ? 15.429 7.936 12.538 1.00 12.42 1560 GLY A O 1
ATOM 611 N N . HIS A 1 83 ? 16.916 7.968 14.178 1.00 13.61 1561 HIS A N 1
ATOM 612 C CA . HIS A 1 83 ? 16.046 7.571 15.241 1.00 16.19 1561 HIS A CA 1
ATOM 613 C C . HIS A 1 83 ? 16.277 8.537 16.390 1.00 18.03 1561 HIS A C 1
ATOM 614 O O . HIS A 1 83 ? 17.391 8.912 16.630 1.00 15.74 1561 HIS A O 1
ATOM 621 N N A ARG A 1 84 ? 15.246 8.856 17.123 0.56 14.61 1562 ARG A N 1
ATOM 622 N N B ARG A 1 84 ? 15.243 8.870 17.113 0.44 14.68 1562 ARG A N 1
ATOM 623 C CA A ARG A 1 84 ? 15.387 9.709 18.263 0.56 18.70 1562 ARG A CA 1
ATOM 624 C CA B ARG A 1 84 ? 15.386 9.709 18.266 0.44 18.72 1562 ARG A CA 1
ATOM 625 C C A ARG A 1 84 ? 14.455 9.313 19.419 0.56 21.52 1562 ARG A C 1
ATOM 626 C C B ARG A 1 84 ? 14.455 9.308 19.420 0.44 21.49 1562 ARG A C 1
ATOM 627 O O A ARG A 1 84 ? 13.309 9.073 19.219 0.56 18.65 1562 ARG A O 1
ATOM 628 O O B ARG A 1 84 ? 13.309 9.068 19.220 0.44 18.69 1562 ARG A O 1
ATOM 643 N N . LYS A 1 85 ? 14.985 9.258 20.615 1.00 17.73 1563 LYS A N 1
ATOM 644 C CA . LYS A 1 85 ? 14.164 9.118 21.781 1.00 19.88 1563 LYS A CA 1
ATOM 645 C C . LYS A 1 85 ? 13.952 10.441 22.496 1.00 32.98 1563 LYS A C 1
ATOM 646 O O . LYS A 1 85 ? 14.879 11.169 22.795 1.00 24.69 1563 LYS A O 1
ATOM 652 N N . GLU A 1 86 ? 12.713 10.710 22.836 1.00 24.05 1564 GLU A N 1
ATOM 653 C CA . GLU A 1 86 ? 12.380 11.829 23.682 1.00 35.55 1564 GLU A CA 1
ATOM 654 C C . GLU A 1 86 ? 11.221 11.484 24.601 1.00 38.95 1564 GLU A C 1
ATOM 655 O O . GLU A 1 86 ? 10.238 10.985 24.169 1.00 41.70 1564 GLU A O 1
ATOM 661 N N . SER A 1 87 ? 11.371 11.736 25.883 1.00 42.35 1565 SER A N 1
ATOM 662 C CA . SER A 1 87 ? 10.340 11.444 26.880 1.00 46.30 1565 SER A CA 1
ATOM 663 C C . SER A 1 87 ? 9.781 10.066 26.727 1.00 42.40 1565 SER A C 1
ATOM 664 O O . SER A 1 87 ? 8.604 9.887 26.773 1.00 36.71 1565 SER A O 1
ATOM 667 N N . GLY A 1 88 ? 10.648 9.124 26.455 1.00 40.32 1566 GLY A N 1
ATOM 668 C CA . GLY A 1 88 ? 10.260 7.750 26.377 1.00 36.68 1566 GLY A CA 1
ATOM 669 C C . GLY A 1 88 ? 9.669 7.352 25.054 1.00 29.94 1566 GLY A C 1
ATOM 670 O O . GLY A 1 88 ? 9.376 6.235 24.838 1.00 31.00 1566 GLY A O 1
ATOM 671 N N . GLU A 1 89 ? 9.432 8.307 24.183 1.00 25.13 1567 GLU A N 1
ATOM 672 C CA . GLU A 1 89 ? 8.835 7.982 22.897 1.00 33.64 1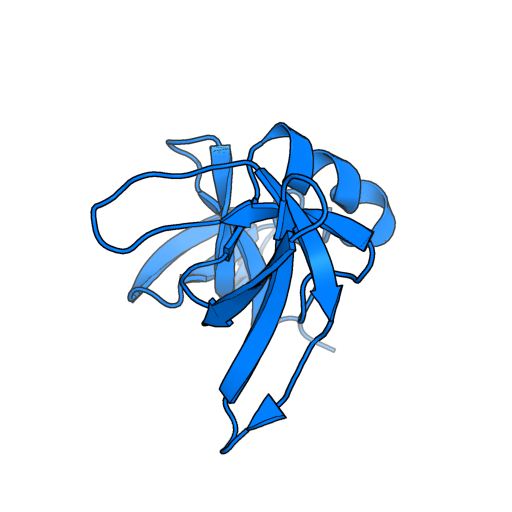567 GLU A CA 1
ATOM 673 C C . GLU A 1 89 ? 9.843 7.893 21.722 1.00 29.84 1567 GLU A C 1
ATOM 674 O O . GLU A 1 89 ? 10.812 8.576 21.725 1.00 22.43 1567 GLU A O 1
ATOM 680 N N . LEU A 1 90 ? 9.558 7.054 20.748 1.00 23.70 1568 LEU A N 1
ATOM 681 C CA . LEU A 1 90 ? 10.340 6.956 19.505 1.00 19.27 1568 LEU A CA 1
ATOM 682 C C . LEU A 1 90 ? 9.895 7.841 18.354 1.00 21.13 1568 LEU A C 1
ATOM 683 O O . LEU A 1 90 ? 8.746 7.818 17.993 1.00 17.73 1568 LEU A O 1
ATOM 688 N N . TYR A 1 91 ? 10.852 8.509 17.722 1.00 13.05 1569 TYR A N 1
ATOM 689 C CA . TYR A 1 91 ? 10.649 9.315 16.560 1.00 16.35 1569 TYR A CA 1
ATOM 690 C C . TYR A 1 91 ? 11.612 8.911 15.441 1.00 18.54 1569 TYR A C 1
ATOM 691 O O . TYR A 1 91 ? 12.757 8.675 15.706 1.00 12.37 1569 TYR A O 1
ATOM 700 N N . TYR A 1 92 ? 11.103 8.856 14.223 1.00 12.71 1570 TYR A N 1
ATOM 701 C CA . TYR A 1 92 ? 11.872 8.588 13.017 1.00 13.39 1570 TYR A CA 1
ATOM 702 C C . TYR A 1 92 ? 12.136 9.831 12.194 1.00 16.77 1570 TYR A C 1
ATOM 703 O O . TYR A 1 92 ? 11.282 10.607 11.983 1.00 16.05 1570 TYR A O 1
ATOM 712 N N . SER A 1 93 ? 13.327 9.970 11.676 1.00 15.53 1571 SER A N 1
ATOM 713 C CA . SER A 1 93 ? 13.610 10.966 10.684 1.00 13.73 1571 SER A CA 1
ATOM 714 C C . SER A 1 93 ? 13.591 10.289 9.307 1.00 18.67 1571 SER A C 1
ATOM 715 O O . SER A 1 93 ? 14.383 9.437 9.049 1.00 16.28 1571 SER A O 1
ATOM 718 N N . ILE A 1 94 ? 12.662 10.678 8.455 1.00 12.89 1572 ILE A N 1
ATOM 719 C CA . ILE A 1 94 ? 12.457 10.033 7.187 1.00 12.83 1572 ILE A CA 1
ATOM 720 C C . ILE A 1 94 ? 12.775 10.977 6.020 1.00 15.16 1572 ILE A C 1
ATOM 721 O O . ILE A 1 94 ? 12.296 12.078 6.011 1.00 14.32 1572 ILE A O 1
ATOM 726 N N . GLU A 1 95 ? 13.579 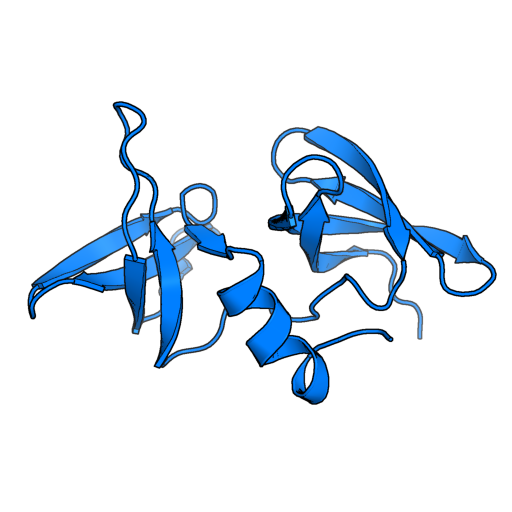10.543 5.064 1.00 12.98 1573 GLU A N 1
ATOM 727 C CA . GLU A 1 95 ? 13.968 11.372 3.939 1.00 20.06 1573 GLU A CA 1
ATOM 728 C C . GLU A 1 95 ? 13.166 11.055 2.681 1.00 21.04 1573 GLU A C 1
ATOM 729 O O . GLU A 1 95 ? 13.010 9.938 2.336 1.00 16.94 1573 GLU A O 1
ATOM 735 N N . LYS A 1 96 ? 12.658 12.088 2.020 1.00 18.19 1574 LYS A N 1
ATOM 736 C CA . LYS A 1 96 ? 11.903 11.986 0.797 1.00 20.61 1574 LYS A CA 1
ATOM 737 C C . LYS A 1 96 ? 12.407 13.101 -0.084 1.00 26.75 1574 LYS A C 1
ATOM 738 O O . LYS A 1 96 ? 12.419 14.215 0.335 1.00 24.88 1574 LYS A O 1
ATOM 744 N N . GLU A 1 97 ? 12.811 12.788 -1.294 1.00 32.38 1575 GLU A N 1
ATOM 745 C CA . GLU A 1 97 ? 13.437 13.776 -2.170 1.00 33.27 1575 GLU A CA 1
ATOM 746 C C . GLU A 1 97 ? 14.476 14.694 -1.459 1.00 35.81 1575 GLU A C 1
ATOM 747 O O . GLU A 1 97 ? 14.438 15.857 -1.595 1.00 36.12 1575 GLU A O 1
ATOM 753 N N . GLY A 1 98 ? 15.365 14.142 -0.671 1.00 33.18 1576 GLY A N 1
ATOM 754 C CA . GLY A 1 98 ? 16.437 14.904 -0.110 1.00 33.84 1576 GLY A CA 1
ATOM 755 C C . GLY A 1 98 ? 16.076 15.755 1.060 1.00 36.51 1576 GLY A C 1
ATOM 756 O O . GLY A 1 98 ? 16.898 16.430 1.593 1.00 38.70 1576 GLY A O 1
ATOM 757 N N . GLN A 1 99 ? 14.820 15.721 1.447 1.00 27.15 1577 GLN A N 1
ATOM 758 C CA . GLN A 1 99 ? 14.329 16.416 2.631 1.00 31.27 1577 GLN A CA 1
ATOM 759 C C . GLN A 1 99 ? 13.969 15.487 3.741 1.00 22.79 1577 GLN A C 1
ATOM 760 O O . GLN A 1 99 ? 13.273 14.577 3.516 1.00 28.05 1577 GLN A O 1
ATOM 766 N N . ARG A 1 100 ? 14.390 15.768 4.956 1.00 19.12 1578 ARG A N 1
ATOM 767 C CA . ARG A 1 100 ? 14.054 14.963 6.108 1.00 23.66 1578 ARG A CA 1
ATOM 768 C C . ARG A 1 100 ? 12.933 15.541 6.945 1.00 27.87 1578 ARG A C 1
ATOM 769 O O . ARG A 1 100 ? 12.868 16.702 7.103 1.00 24.38 1578 ARG A O 1
ATOM 777 N N . LYS A 1 101 ? 12.054 14.694 7.431 1.00 18.65 1579 LYS A N 1
ATOM 778 C CA . LYS A 1 101 ? 10.940 15.084 8.284 1.00 17.18 1579 LYS A CA 1
ATOM 779 C C . LYS A 1 101 ? 10.731 14.113 9.424 1.00 19.32 1579 LYS A C 1
ATOM 780 O O . LYS A 1 101 ? 10.951 12.985 9.265 1.00 16.86 1579 LYS A O 1
ATOM 786 N N . TRP A 1 102 ? 10.294 14.579 10.572 1.00 14.65 1580 TRP A N 1
ATOM 787 C CA . TRP A 1 102 ? 10.119 13.693 11.690 1.00 21.51 1580 TRP A CA 1
ATOM 788 C C . TRP A 1 102 ? 8.766 13.035 11.700 1.00 16.58 1580 TRP A C 1
ATOM 789 O O . TRP A 1 102 ? 7.831 13.668 11.362 1.00 20.52 1580 TRP A O 1
ATOM 800 N N . TYR A 1 103 ? 8.705 11.787 12.110 1.00 16.22 1581 TYR A N 1
ATOM 801 C CA . TYR A 1 103 ? 7.463 11.079 12.328 1.00 14.00 1581 TYR A CA 1
ATOM 802 C C . TYR A 1 103 ? 7.408 10.313 13.649 1.00 20.70 1581 TYR A C 1
ATOM 803 O O . TYR A 1 103 ? 8.353 9.710 14.040 1.00 17.32 1581 TYR A O 1
ATOM 812 N N . LYS A 1 104 ? 6.255 10.318 14.290 1.00 14.31 1582 LYS A N 1
ATOM 813 C CA . LYS A 1 104 ? 5.977 9.492 15.444 1.00 17.58 1582 LYS A CA 1
ATOM 814 C C . LYS A 1 104 ? 5.993 8.024 15.042 1.00 20.92 1582 LYS A C 1
ATOM 815 O O . LYS A 1 104 ? 5.801 7.717 13.911 1.00 19.34 1582 LYS A O 1
ATOM 821 N N . ARG A 1 105 ? 6.188 7.147 15.994 1.00 17.41 1583 ARG A N 1
ATOM 822 C CA . ARG A 1 105 ? 6.160 5.737 15.723 1.00 17.75 1583 ARG A CA 1
ATOM 823 C C . ARG A 1 105 ? 4.935 5.244 15.000 1.00 22.65 1583 ARG A C 1
ATOM 824 O O . ARG A 1 105 ? 5.015 4.453 14.137 1.00 21.91 1583 ARG A O 1
ATOM 832 N N A MET A 1 106 ? 3.781 5.731 15.381 0.53 19.70 1584 MET A N 1
ATOM 833 N N B MET A 1 106 ? 3.782 5.731 15.395 0.47 19.71 1584 MET A N 1
ATOM 834 C CA A MET A 1 106 ? 2.555 5.295 14.754 0.53 22.94 1584 MET A CA 1
ATOM 835 C CA B MET A 1 106 ? 2.515 5.339 14.805 0.47 22.97 1584 MET A CA 1
ATOM 836 C C A MET A 1 106 ? 2.274 5.829 13.341 0.53 21.88 1584 MET A C 1
ATOM 837 C C B MET A 1 106 ? 2.272 5.833 13.361 0.47 21.87 1584 MET A C 1
ATOM 838 O O A MET A 1 106 ? 1.346 5.416 12.727 0.53 21.08 1584 MET A O 1
ATOM 839 O O B MET A 1 106 ? 1.359 5.404 12.731 0.47 21.09 1584 MET A O 1
ATOM 848 N N . ALA A 1 107 ? 3.112 6.738 12.880 1.00 22.58 1585 ALA A N 1
ATOM 849 C CA . ALA A 1 107 ? 3.027 7.270 11.541 1.00 21.47 1585 ALA A CA 1
ATOM 850 C C . ALA A 1 107 ? 3.997 6.597 10.541 1.00 23.11 1585 ALA A C 1
ATOM 851 O O . ALA A 1 107 ? 4.206 7.093 9.475 1.00 19.41 1585 ALA A O 1
ATOM 853 N N . VAL A 1 108 ? 4.588 5.475 10.915 1.00 18.51 1586 VAL A N 1
ATOM 854 C CA . VAL A 1 108 ? 5.536 4.773 10.081 1.00 15.22 1586 VAL A CA 1
ATOM 855 C C . VAL A 1 108 ? 5.195 3.282 9.991 1.00 15.60 1586 VAL A C 1
ATOM 856 O O . VAL A 1 108 ? 5.110 2.608 10.959 1.00 19.10 1586 VAL A O 1
ATOM 860 N N . ILE A 1 109 ? 4.949 2.832 8.786 1.00 15.18 1587 ILE A N 1
ATOM 861 C CA . ILE A 1 109 ? 4.593 1.457 8.514 1.00 15.89 1587 ILE A CA 1
ATOM 862 C C . ILE A 1 109 ? 5.417 0.877 7.363 1.00 14.54 1587 ILE A C 1
ATOM 863 O O . ILE A 1 109 ? 6.136 1.577 6.734 1.00 18.53 1587 ILE A O 1
ATOM 868 N N . LEU A 1 110 ? 5.238 -0.377 7.061 1.00 14.31 1588 LEU A N 1
ATOM 869 C CA . LEU A 1 110 ? 5.926 -0.998 5.968 1.00 17.51 1588 LEU A CA 1
ATOM 870 C C . LEU A 1 110 ? 4.935 -1.617 5.028 1.00 14.13 1588 LEU A C 1
ATOM 871 O O . LEU A 1 110 ? 4.066 -2.281 5.465 1.00 18.40 1588 LEU A O 1
ATOM 876 N N . SER A 1 111 ? 5.074 -1.358 3.750 1.00 13.36 1589 SER A N 1
ATOM 877 C CA . SER A 1 111 ? 4.289 -2.052 2.745 1.00 16.18 1589 SER A CA 1
ATOM 878 C C . SER A 1 111 ? 4.649 -3.533 2.673 1.00 16.26 1589 SER A C 1
ATOM 879 O O . SER A 1 111 ? 5.576 -3.947 3.294 1.00 15.35 1589 SER A O 1
ATOM 882 N N . LEU A 1 112 ? 3.930 -4.297 1.887 1.00 16.05 1590 LEU A N 1
ATOM 883 C CA . LEU A 1 112 ? 4.231 -5.681 1.723 1.00 16.03 1590 LEU A CA 1
ATOM 884 C C . LEU A 1 112 ? 5.664 -5.862 1.232 1.00 16.62 1590 LEU A C 1
ATOM 885 O O . LEU A 1 112 ? 6.395 -6.617 1.737 1.00 18.01 1590 LEU A O 1
ATOM 890 N N . GLU A 1 113 ? 6.028 -5.134 0.208 1.00 18.18 1591 GLU A N 1
ATOM 891 C CA . GLU A 1 113 ? 7.368 -5.169 -0.347 1.00 20.24 1591 GLU A CA 1
ATOM 892 C C . GLU A 1 113 ? 8.485 -4.743 0.645 1.00 23.01 1591 GLU A C 1
ATOM 893 O O . GLU A 1 113 ? 9.496 -5.361 0.711 1.00 19.70 1591 GLU A O 1
ATOM 899 N N . GLN A 1 114 ?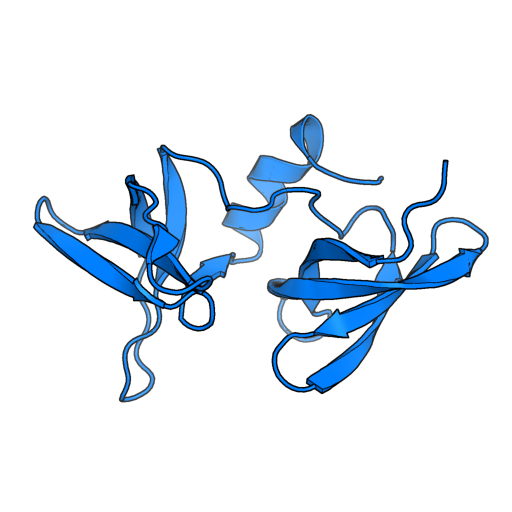 8.263 -3.691 1.409 1.00 21.65 1592 GLN A N 1
ATOM 900 C CA . GLN A 1 114 ? 9.229 -3.204 2.394 1.00 19.16 1592 GLN A CA 1
ATOM 901 C C . GLN A 1 114 ? 9.443 -4.127 3.586 1.00 18.00 1592 GLN A C 1
ATOM 902 O O . GLN A 1 114 ? 10.526 -4.390 3.938 1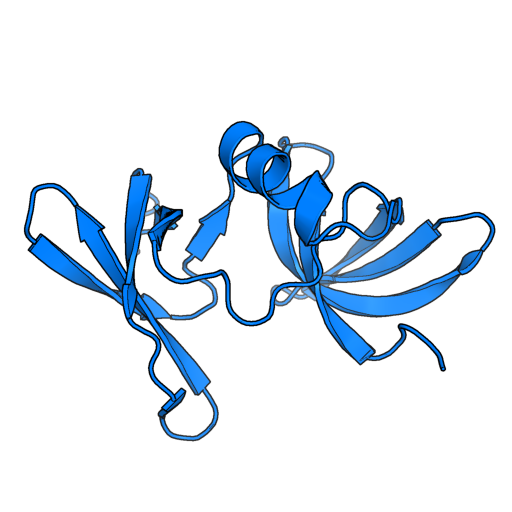.00 22.64 1592 GLN A O 1
ATOM 908 N N . GLY A 1 115 ? 8.384 -4.639 4.166 1.00 17.95 1593 GLY A N 1
ATOM 909 C CA . GLY A 1 115 ? 8.470 -5.629 5.204 1.00 16.55 1593 GLY A CA 1
ATOM 910 C C . GLY A 1 115 ? 9.112 -6.925 4.732 1.00 26.70 1593 GLY A C 1
ATOM 911 O O . GLY A 1 115 ? 9.899 -7.468 5.417 1.00 21.32 1593 GLY A O 1
ATOM 912 N N . ASN A 1 116 ? 8.736 -7.402 3.563 1.00 19.69 1594 ASN A N 1
ATOM 913 C CA . ASN A 1 116 ? 9.271 -8.603 3.004 1.00 20.87 1594 ASN A CA 1
ATOM 914 C C . ASN A 1 116 ? 10.789 -8.564 2.829 1.00 27.41 1594 ASN A C 1
ATOM 915 O O . ASN A 1 116 ? 11.440 -9.558 2.914 1.00 30.38 1594 ASN A O 1
ATOM 920 N N . ARG A 1 117 ? 11.325 -7.389 2.567 1.00 22.07 1595 ARG A N 1
ATOM 921 C CA . ARG A 1 117 ? 12.732 -7.202 2.487 1.00 30.07 1595 ARG A CA 1
ATOM 922 C C . ARG A 1 117 ? 13.479 -7.536 3.805 1.00 27.89 1595 ARG A C 1
ATOM 923 O O . ARG A 1 117 ? 14.572 -7.991 3.770 1.00 23.26 1595 ARG A O 1
ATOM 931 N N . LEU A 1 118 ? 12.837 -7.286 4.926 1.00 19.46 1596 LEU A N 1
ATOM 932 C CA . LEU A 1 118 ? 13.452 -7.433 6.214 1.00 21.05 1596 LEU A CA 1
ATOM 933 C C . LEU A 1 118 ? 13.319 -8.838 6.784 1.00 21.89 1596 LEU A C 1
ATOM 934 O O . LEU A 1 118 ? 13.864 -9.151 7.841 1.00 17.73 1596 LEU A O 1
ATOM 939 N N . ARG A 1 119 ? 12.566 -9.694 6.128 1.00 16.78 1597 ARG A N 1
ATOM 940 C CA . ARG A 1 119 ? 12.239 -10.976 6.698 1.00 18.56 1597 ARG A CA 1
ATOM 941 C C . ARG A 1 119 ? 13.464 -11.859 6.968 1.00 20.58 1597 ARG A C 1
ATOM 942 O O . ARG A 1 119 ? 13.555 -12.442 7.970 1.00 23.76 1597 ARG A O 1
ATOM 950 N N . GLU A 1 120 ? 14.416 -11.929 6.076 1.00 23.88 1598 GLU A N 1
ATOM 951 C CA . GLU A 1 120 ? 15.557 -12.796 6.338 1.00 30.70 1598 GLU A CA 1
ATOM 952 C C . GLU A 1 120 ? 16.408 -12.414 7.485 1.00 29.73 1598 GLU A C 1
ATOM 953 O O . GLU A 1 120 ? 16.849 -13.233 8.176 1.00 29.39 1598 GLU A O 1
ATOM 959 N N . GLN A 1 121 ? 16.649 -11.150 7.680 1.00 23.24 1599 GLN A N 1
ATOM 960 C CA . GLN A 1 121 ? 17.401 -10.663 8.799 1.00 23.45 1599 GLN A CA 1
ATOM 961 C C . GLN A 1 121 ? 16.586 -10.635 10.095 1.00 27.72 1599 GLN A C 1
ATOM 962 O O . GLN A 1 121 ? 17.096 -10.925 11.123 1.00 24.58 1599 GLN A O 1
ATOM 968 N N . TYR A 1 122 ? 15.321 -10.256 10.017 1.00 23.07 1600 TYR A N 1
ATOM 969 C CA . TYR A 1 122 ? 14.521 -9.929 11.185 1.00 22.35 1600 TYR A CA 1
ATOM 970 C C . TYR A 1 122 ? 13.262 -10.778 11.424 1.00 21.41 1600 TYR A C 1
ATOM 971 O O . TYR A 1 122 ? 12.620 -10.592 12.383 1.00 24.55 1600 TYR A O 1
ATOM 980 N N . GLY A 1 123 ? 12.941 -11.698 10.567 1.00 19.40 1601 GLY A N 1
ATOM 981 C CA . GLY A 1 123 ? 11.736 -12.422 10.774 1.00 18.37 1601 GLY A CA 1
ATOM 982 C C . GLY A 1 123 ? 11.799 -13.513 11.817 1.00 34.49 1601 GLY A C 1
ATOM 983 O O . GLY A 1 123 ? 12.860 -14.015 12.119 1.00 31.06 1601 GLY A O 1
ATOM 984 N N . LEU A 1 124 ? 10.652 -13.851 12.348 1.00 25.73 1602 LEU A N 1
ATOM 985 C CA . LEU A 1 124 ? 10.506 -14.942 13.285 1.00 33.35 1602 LEU A CA 1
ATOM 986 C C . LEU A 1 124 ? 10.004 -16.200 12.611 1.00 37.72 1602 LEU A C 1
ATOM 987 O O . LEU A 1 124 ? 9.404 -17.054 13.229 1.00 32.85 1602 LEU A O 1
ATOM 992 N N . GLY A 1 125 ? 10.263 -16.302 11.312 1.00 29.89 1603 GLY A N 1
ATOM 993 C CA . GLY A 1 125 ? 9.841 -17.455 10.538 1.00 42.74 1603 GLY A CA 1
ATOM 994 C C . GLY A 1 125 ? 10.677 -18.686 10.828 1.00 49.12 1603 GLY A C 1
ATOM 995 O O . GLY A 1 125 ? 11.684 -18.612 11.532 1.00 46.52 1603 GLY A O 1
#